Protein AF-E3M4M1-F1 (afdb_monomer_lite)

InterPro domains:
  IPR035161 Protein of unknown function DUF5332 [PF17266] (2-144)
  IPR035161 Protein of unknown function DUF5332 [PTHR38612] (1-143)

Secondary structure (DSSP, 8-state):
-HHHHHHHS-HHHHHHHHHTT--HHHHHHHSHHHHHTSHHHHHHHHHHHHHHHTPPP--SSHHHHHHHHHHHHH-GGGHHHHIIIIIGGGGTSSS-HHHHHHHHHHHHHHHHHTTGGGSTTT--SS-HHHHHHHHHHHHHHHHT-

Structure (mmCIF, N/CA/C/O backbone):
data_AF-E3M4M1-F1
#
_entry.id   AF-E3M4M1-F1
#
loop_
_atom_site.group_PDB
_atom_site.id
_atom_site.type_symbol
_atom_site.label_atom_id
_atom_site.label_alt_id
_atom_site.label_comp_id
_atom_site.label_asym_id
_atom_site.label_entity_id
_atom_site.label_seq_id
_atom_site.pdbx_PDB_ins_code
_atom_site.Cartn_x
_atom_site.Cartn_y
_atom_site.Cartn_z
_atom_site.occupancy
_atom_site.B_iso_or_equiv
_atom_site.auth_seq_id
_atom_site.auth_comp_id
_atom_site.auth_asym_id
_atom_site.auth_atom_id
_atom_site.pdbx_PDB_model_num
ATOM 1 N N . MET A 1 1 ? 16.915 4.865 3.258 1.00 82.00 1 MET A N 1
ATOM 2 C CA . MET A 1 1 ? 16.045 3.673 3.402 1.00 82.00 1 MET A CA 1
ATOM 3 C C . MET A 1 1 ? 15.428 3.253 2.070 1.00 82.00 1 MET A C 1
ATOM 5 O O . MET A 1 1 ? 15.728 2.158 1.625 1.00 82.00 1 MET A O 1
ATOM 9 N N . VAL A 1 2 ? 14.646 4.116 1.405 1.00 84.56 2 VAL A N 1
ATOM 10 C CA . VAL A 1 2 ? 13.973 3.800 0.123 1.00 84.56 2 VAL A CA 1
ATOM 11 C C . VAL A 1 2 ? 14.941 3.325 -0.966 1.00 84.56 2 VAL A C 1
ATOM 13 O O . VAL A 1 2 ? 14.707 2.274 -1.543 1.00 84.56 2 VAL A O 1
ATOM 16 N N . GLN A 1 3 ? 16.066 4.023 -1.177 1.00 86.88 3 GLN A N 1
ATOM 17 C CA . GLN A 1 3 ? 17.095 3.603 -2.142 1.00 86.88 3 GLN A CA 1
ATOM 18 C C . GLN A 1 3 ? 17.542 2.151 -1.920 1.00 86.88 3 GLN A C 1
ATOM 20 O O . GLN A 1 3 ? 17.572 1.380 -2.866 1.00 86.88 3 GLN A O 1
ATOM 25 N N . LYS A 1 4 ? 17.831 1.784 -0.663 1.00 89.75 4 LYS A N 1
ATOM 26 C CA . LYS A 1 4 ? 18.279 0.440 -0.283 1.00 89.75 4 LYS A CA 1
ATOM 27 C C . LYS A 1 4 ? 17.221 -0.610 -0.619 1.00 89.75 4 LYS A C 1
ATOM 29 O O . LYS A 1 4 ? 17.532 -1.615 -1.240 1.00 89.75 4 LYS A O 1
ATOM 34 N N . ILE A 1 5 ? 15.962 -0.336 -0.264 1.00 90.50 5 ILE A N 1
ATOM 35 C CA . ILE A 1 5 ? 14.831 -1.208 -0.605 1.00 90.50 5 ILE A CA 1
ATOM 36 C C . ILE A 1 5 ? 14.749 -1.380 -2.119 1.00 90.50 5 ILE A C 1
ATOM 38 O O . ILE A 1 5 ? 14.663 -2.510 -2.589 1.00 90.50 5 ILE A O 1
ATOM 42 N N . VAL A 1 6 ? 14.816 -0.279 -2.870 1.00 90.31 6 VAL A N 1
ATOM 43 C CA . VAL A 1 6 ? 14.733 -0.314 -4.327 1.00 90.31 6 VAL A CA 1
ATOM 44 C C . VAL A 1 6 ? 15.856 -1.150 -4.915 1.00 90.31 6 VAL A C 1
ATOM 46 O O . VAL A 1 6 ? 15.534 -1.991 -5.737 1.00 90.31 6 VAL A O 1
ATOM 49 N N . THR A 1 7 ? 17.118 -0.957 -4.514 1.00 90.44 7 THR A N 1
ATOM 50 C CA . THR A 1 7 ? 18.288 -1.599 -5.140 1.00 90.44 7 THR A CA 1
ATOM 51 C C . THR A 1 7 ? 18.556 -3.028 -4.684 1.00 90.44 7 THR A C 1
ATOM 53 O O . THR A 1 7 ? 19.122 -3.800 -5.448 1.00 90.44 7 THR A O 1
ATOM 56 N N . GLU A 1 8 ? 18.191 -3.380 -3.452 1.00 93.06 8 GLU A N 1
ATOM 57 C CA . GLU A 1 8 ? 18.545 -4.677 -2.858 1.00 93.06 8 GLU A CA 1
ATOM 58 C C . GLU A 1 8 ? 17.368 -5.657 -2.792 1.00 93.06 8 GLU A C 1
ATOM 60 O O . GLU A 1 8 ? 17.592 -6.860 -2.676 1.00 93.06 8 GLU A O 1
ATOM 65 N N . SER A 1 9 ? 16.117 -5.183 -2.866 1.00 92.62 9 SER A N 1
ATOM 66 C CA . SER A 1 9 ? 14.966 -6.092 -2.802 1.00 92.62 9 SER A CA 1
ATOM 67 C C . SER A 1 9 ? 14.750 -6.802 -4.139 1.00 92.62 9 SER A C 1
ATOM 69 O O . SER A 1 9 ? 14.721 -6.139 -5.180 1.00 92.62 9 SER A O 1
ATOM 71 N N . PRO A 1 10 ? 14.478 -8.117 -4.125 1.00 92.88 10 PRO A N 1
ATOM 72 C CA . PRO A 1 10 ? 13.904 -8.812 -5.270 1.00 92.88 10 PRO A CA 1
ATOM 73 C C . PRO A 1 10 ? 12.620 -8.127 -5.764 1.00 92.88 10 PRO A C 1
ATOM 75 O O . PRO A 1 10 ? 11.878 -7.536 -4.970 1.00 92.88 10 PRO A O 1
ATOM 78 N N . ARG A 1 11 ? 12.327 -8.226 -7.069 1.00 91.81 11 ARG A N 1
ATOM 79 C CA . ARG A 1 11 ? 11.133 -7.616 -7.691 1.00 91.81 11 ARG A CA 1
ATOM 80 C C . ARG A 1 11 ? 9.849 -7.945 -6.941 1.00 91.81 11 ARG A C 1
ATOM 82 O O . ARG A 1 11 ? 9.035 -7.066 -6.693 1.00 91.81 11 ARG A O 1
ATOM 89 N N . ASP A 1 12 ? 9.688 -9.200 -6.562 1.00 91.12 12 ASP A N 1
ATOM 90 C CA . ASP A 1 12 ? 8.493 -9.731 -5.919 1.00 91.12 12 ASP A CA 1
ATOM 91 C C . ASP A 1 12 ? 8.373 -9.328 -4.434 1.00 91.12 12 ASP A C 1
ATOM 93 O O . ASP A 1 12 ? 7.359 -9.614 -3.797 1.00 91.12 12 ASP A O 1
ATOM 97 N N . GLN A 1 13 ? 9.396 -8.680 -3.868 1.00 92.50 13 GLN A N 1
ATOM 98 C CA . GLN A 1 13 ? 9.431 -8.210 -2.478 1.00 92.50 13 GLN A CA 1
ATOM 99 C C . GLN A 1 13 ? 9.495 -6.686 -2.365 1.00 92.50 13 GLN A C 1
ATOM 101 O O . GLN A 1 13 ? 9.115 -6.136 -1.332 1.00 92.50 13 GLN A O 1
ATOM 106 N N . VAL A 1 14 ? 9.946 -5.984 -3.412 1.00 92.69 14 VAL A N 1
ATOM 107 C CA . VAL A 1 14 ? 10.192 -4.534 -3.360 1.00 92.69 14 VAL A CA 1
ATOM 108 C C . VAL A 1 14 ? 8.951 -3.750 -2.944 1.00 92.69 14 VAL A C 1
ATOM 110 O O . VAL A 1 14 ? 9.053 -2.810 -2.163 1.00 92.69 14 VAL A O 1
ATOM 113 N N . PHE A 1 15 ? 7.769 -4.153 -3.413 1.00 92.75 15 PHE A N 1
ATOM 114 C CA . PHE A 1 15 ? 6.528 -3.465 -3.080 1.00 92.75 15 PHE A CA 1
ATOM 115 C C . PHE A 1 15 ? 6.157 -3.641 -1.612 1.00 92.75 15 PHE A C 1
ATOM 117 O O . PHE A 1 15 ? 5.961 -2.641 -0.930 1.00 92.75 15 PHE A O 1
ATOM 124 N N . GLY A 1 16 ? 6.159 -4.882 -1.110 1.00 90.31 16 GLY A N 1
ATOM 125 C CA . GLY A 1 16 ? 5.952 -5.178 0.310 1.00 90.31 16 GLY A CA 1
ATOM 126 C C . GLY A 1 16 ? 6.925 -4.398 1.194 1.00 90.31 16 GLY A C 1
ATOM 127 O O . GLY A 1 16 ? 6.507 -3.654 2.075 1.00 90.31 16 GLY A O 1
ATOM 128 N N . ASN A 1 17 ? 8.218 -4.448 0.869 1.00 90.81 17 ASN A N 1
ATOM 129 C CA . ASN A 1 17 ? 9.260 -3.740 1.614 1.00 90.81 17 ASN A CA 1
ATOM 130 C C . ASN A 1 17 ? 9.080 -2.212 1.607 1.00 90.81 17 ASN A C 1
ATOM 132 O O . ASN A 1 17 ? 9.481 -1.550 2.563 1.00 90.81 17 ASN A O 1
ATOM 136 N N . LEU A 1 18 ? 8.489 -1.636 0.554 1.00 88.88 18 LEU A N 1
ATOM 137 C CA . LEU A 1 18 ? 8.155 -0.211 0.506 1.00 88.88 18 LEU A CA 1
ATOM 138 C C . LEU A 1 18 ? 6.913 0.111 1.343 1.00 88.88 18 LEU A C 1
ATOM 140 O O . LEU A 1 18 ? 6.956 1.045 2.143 1.00 88.88 18 LEU A O 1
ATOM 144 N N . VAL A 1 19 ? 5.818 -0.634 1.165 1.00 84.94 19 VAL A N 1
ATOM 145 C CA . VAL A 1 19 ? 4.518 -0.304 1.774 1.00 84.94 19 VAL A CA 1
ATOM 146 C C . VAL A 1 19 ? 4.457 -0.658 3.257 1.00 84.94 19 VAL A C 1
ATOM 148 O O . VAL A 1 19 ? 3.867 0.079 4.035 1.00 84.94 19 VAL A O 1
ATOM 151 N N . GLU A 1 20 ? 5.129 -1.722 3.694 1.00 84.31 20 GLU A N 1
ATOM 152 C CA . GLU A 1 20 ? 5.207 -2.107 5.114 1.00 84.31 20 GLU A CA 1
ATOM 153 C C . GLU A 1 20 ? 6.130 -1.183 5.922 1.00 84.31 20 GLU A C 1
ATOM 155 O O . GLU A 1 20 ? 6.084 -1.152 7.149 1.00 84.31 20 GLU A O 1
ATOM 160 N N . LYS A 1 21 ? 6.970 -0.395 5.244 1.00 78.81 21 LYS A N 1
ATOM 161 C CA . LYS A 1 21 ? 7.753 0.687 5.857 1.00 78.81 21 LYS A CA 1
ATOM 162 C C . LYS A 1 21 ? 7.099 2.055 5.682 1.00 78.81 21 LYS A C 1
ATOM 164 O O . LYS A 1 21 ? 7.674 3.060 6.100 1.00 78.81 21 LYS A O 1
ATOM 169 N N . PHE A 1 22 ? 5.933 2.103 5.044 1.00 72.06 22 PHE A N 1
ATOM 170 C CA . PHE A 1 22 ? 5.219 3.332 4.772 1.00 72.06 22 PHE A CA 1
ATOM 171 C C . PHE A 1 22 ? 4.411 3.743 5.998 1.00 72.06 22 PHE A C 1
ATOM 173 O O . PHE A 1 22 ? 3.420 3.111 6.355 1.00 72.06 22 PHE A O 1
ATOM 180 N N . ASP A 1 23 ? 4.855 4.810 6.651 1.00 67.56 23 ASP A N 1
ATOM 181 C CA . ASP A 1 23 ? 4.203 5.339 7.839 1.00 67.56 23 ASP A CA 1
ATOM 182 C C . ASP A 1 23 ? 3.242 6.468 7.445 1.00 67.56 23 ASP A C 1
ATOM 184 O O . ASP A 1 23 ? 3.641 7.615 7.214 1.00 67.56 23 ASP A O 1
ATOM 188 N N . MET A 1 24 ? 1.956 6.130 7.350 1.00 63.75 24 MET A N 1
ATOM 189 C CA . MET A 1 24 ? 0.906 7.107 7.064 1.00 63.75 24 MET A CA 1
ATOM 190 C C . MET A 1 24 ? 0.734 8.141 8.186 1.00 63.75 24 MET A C 1
ATOM 192 O O . MET A 1 24 ? 0.344 9.271 7.895 1.00 63.75 24 MET A O 1
ATOM 196 N N . VAL A 1 25 ? 1.089 7.812 9.434 1.00 64.06 25 VAL A N 1
ATOM 197 C CA . VAL A 1 25 ? 1.067 8.758 10.562 1.00 64.06 25 VAL A CA 1
ATOM 198 C C . VAL A 1 25 ? 2.141 9.827 10.363 1.00 64.06 25 VAL A C 1
ATOM 200 O O . VAL A 1 25 ? 1.880 11.017 10.537 1.00 64.06 25 VAL A O 1
ATOM 203 N N . CYS A 1 26 ? 3.330 9.436 9.903 1.00 64.88 26 CYS A N 1
ATOM 204 C CA . CYS A 1 26 ? 4.398 10.378 9.554 1.00 64.88 26 CYS A CA 1
ATOM 205 C C . CYS A 1 26 ? 3.977 11.345 8.432 1.00 64.88 26 CYS A C 1
ATOM 207 O O . CYS A 1 26 ? 4.297 12.535 8.477 1.00 64.88 26 CYS A O 1
ATOM 209 N N . ILE A 1 27 ? 3.231 10.858 7.437 1.00 65.38 27 ILE A N 1
ATOM 210 C CA . ILE A 1 27 ? 2.728 11.685 6.328 1.00 65.38 27 ILE A CA 1
ATOM 211 C C . ILE A 1 27 ? 1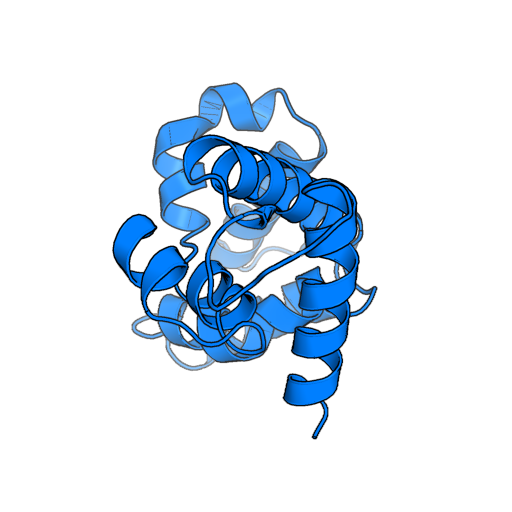.640 12.634 6.808 1.00 6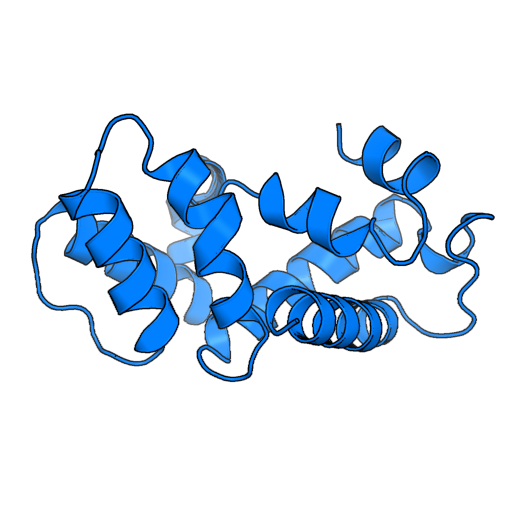5.38 27 ILE A C 1
ATOM 213 O O . ILE A 1 27 ? 1.693 13.818 6.486 1.00 65.38 27 ILE A O 1
ATOM 217 N N . ALA A 1 28 ? 0.701 12.142 7.613 1.00 64.81 28 ALA A N 1
ATOM 218 C CA . ALA A 1 28 ? -0.330 12.962 8.232 1.00 64.81 28 ALA A CA 1
ATOM 219 C C . ALA A 1 28 ? 0.271 14.111 9.056 1.00 64.81 28 ALA A C 1
ATOM 221 O O . ALA A 1 28 ? -0.145 15.260 8.913 1.00 64.81 28 ALA A O 1
ATOM 222 N N . ALA A 1 29 ? 1.301 13.819 9.855 1.00 70.31 29 ALA A N 1
ATOM 223 C CA . ALA A 1 29 ? 1.968 14.806 10.698 1.00 70.31 29 ALA A CA 1
ATOM 224 C C . ALA A 1 29 ? 2.745 15.867 9.898 1.00 70.31 29 ALA A C 1
ATOM 226 O O . ALA A 1 29 ? 2.788 17.027 10.299 1.00 70.31 29 ALA A O 1
ATOM 227 N N . LYS A 1 30 ? 3.376 15.490 8.777 1.00 72.38 30 LYS A N 1
ATOM 228 C CA . LYS A 1 30 ? 4.226 16.400 7.985 1.00 72.38 30 LYS A CA 1
ATOM 229 C C . LYS A 1 30 ? 3.499 17.134 6.865 1.00 72.38 30 LYS A C 1
ATOM 231 O O . LYS A 1 30 ? 3.974 18.181 6.442 1.00 72.38 30 LYS A O 1
ATOM 236 N N . CYS A 1 31 ? 2.400 16.580 6.367 1.00 69.69 31 CYS A N 1
ATOM 237 C CA . CYS A 1 31 ? 1.696 17.073 5.184 1.00 69.69 31 CYS A CA 1
ATOM 238 C C . CYS A 1 31 ? 0.232 17.420 5.480 1.00 69.69 31 CYS A C 1
ATOM 240 O O . CYS A 1 31 ? -0.596 17.373 4.575 1.00 69.69 31 CYS A O 1
ATOM 242 N N . GLY A 1 32 ? -0.125 17.710 6.737 1.00 73.38 32 GLY A N 1
ATOM 243 C CA . GLY A 1 32 ? -1.521 17.894 7.153 1.00 73.38 32 GLY A CA 1
ATOM 244 C C . GLY A 1 32 ? -2.285 18.941 6.330 1.00 73.38 32 GLY A C 1
ATOM 245 O O . GLY A 1 32 ? -3.410 18.681 5.902 1.00 73.38 32 GLY A O 1
ATOM 246 N N . ASN A 1 33 ? -1.654 20.082 6.030 1.00 78.50 33 ASN A N 1
ATOM 247 C CA . ASN A 1 33 ? -2.268 21.172 5.261 1.00 78.50 33 ASN A CA 1
ATOM 248 C C . ASN A 1 33 ? -2.466 20.817 3.782 1.00 78.50 33 ASN A C 1
ATOM 250 O O . ASN A 1 33 ? -3.484 21.152 3.186 1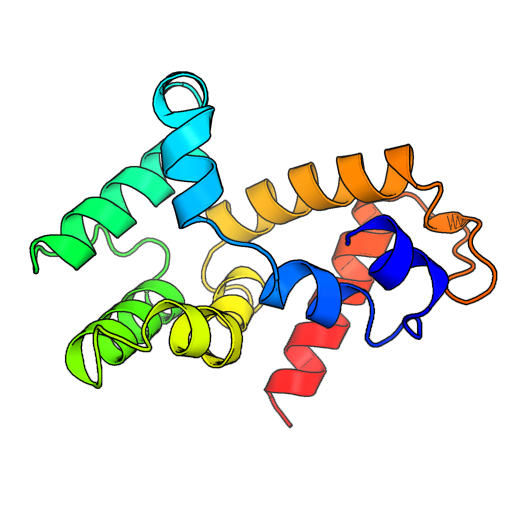.00 78.50 33 ASN A O 1
ATOM 254 N N . GLU A 1 34 ? -1.506 20.136 3.167 1.00 79.00 34 GLU A N 1
ATOM 255 C CA . GLU A 1 34 ? -1.603 19.680 1.780 1.00 79.00 34 GLU A CA 1
ATOM 256 C C . GLU A 1 34 ? -2.588 18.513 1.655 1.00 79.00 34 GLU A C 1
ATOM 258 O O . GLU A 1 34 ? -3.305 18.370 0.663 1.00 79.00 34 GLU A O 1
ATOM 263 N N . CYS A 1 35 ? -2.634 17.669 2.682 1.00 75.69 35 CYS A N 1
ATOM 264 C CA . CYS A 1 35 ? -3.482 16.495 2.746 1.00 75.69 35 CYS A CA 1
ATOM 265 C C . CYS A 1 35 ? -4.958 16.881 2.911 1.00 75.69 35 CYS A C 1
ATOM 267 O O . CYS A 1 35 ? -5.802 16.285 2.242 1.00 75.69 35 CYS A O 1
ATOM 269 N N . SER A 1 36 ? -5.276 17.928 3.682 1.00 80.19 36 SER A N 1
ATOM 270 C CA . SER A 1 36 ? -6.650 18.444 3.806 1.00 80.19 36 SER A CA 1
ATOM 271 C C . SER A 1 36 ? -7.224 18.971 2.482 1.00 80.19 36 SER A C 1
ATOM 273 O O . SER A 1 36 ? -8.430 18.902 2.259 1.00 80.19 36 SER A O 1
ATOM 275 N N . GLN A 1 37 ? -6.373 19.415 1.551 1.00 84.88 37 GLN A N 1
ATOM 276 C CA . GLN A 1 37 ? -6.793 19.872 0.219 1.00 84.88 37 GLN A CA 1
ATOM 277 C C . GLN A 1 37 ? -7.038 18.721 -0.774 1.00 84.88 37 GLN A C 1
ATOM 279 O O . GLN A 1 37 ? -7.647 18.916 -1.829 1.00 84.88 37 GLN A O 1
ATOM 284 N N . CYS A 1 38 ? -6.576 17.506 -0.470 1.00 82.81 38 CYS A N 1
ATOM 285 C CA . CYS A 1 38 ? -6.749 16.329 -1.315 1.00 82.81 38 CYS A CA 1
ATOM 286 C C . CYS A 1 38 ? -7.833 15.419 -0.732 1.00 82.81 38 CYS A C 1
ATOM 288 O O . CYS A 1 38 ? -7.607 14.794 0.297 1.00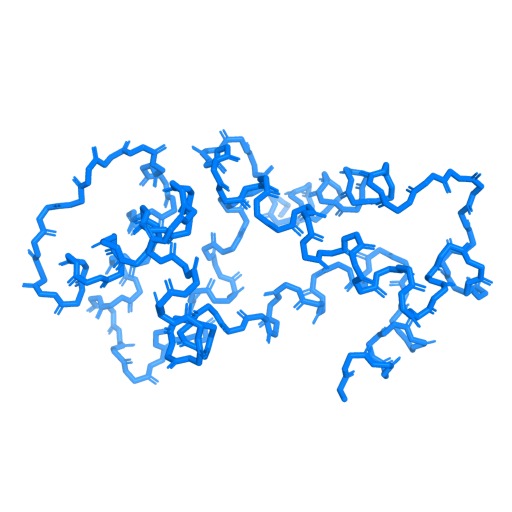 82.81 38 CYS A O 1
ATOM 290 N N . LYS A 1 39 ? -8.970 15.251 -1.423 1.00 83.12 39 LYS A N 1
ATOM 291 C CA . LYS A 1 39 ? -10.125 14.468 -0.925 1.00 83.12 39 LYS A CA 1
ATOM 292 C C . LYS A 1 39 ? -9.754 13.095 -0.351 1.00 83.12 39 LYS A C 1
ATOM 294 O O . LYS A 1 39 ? -10.212 12.737 0.723 1.00 83.12 39 LYS A O 1
ATOM 299 N N . HIS A 1 40 ? -8.904 12.337 -1.042 1.00 79.50 40 HIS A N 1
ATOM 300 C CA . HIS A 1 40 ? -8.502 11.006 -0.579 1.00 79.50 40 HIS A CA 1
ATOM 301 C C . HIS A 1 40 ? -7.592 11.054 0.655 1.00 79.50 40 HIS A C 1
ATOM 303 O O . HIS A 1 40 ? -7.605 10.135 1.467 1.00 79.50 40 HIS A O 1
ATOM 309 N N . CYS A 1 41 ? -6.765 12.094 0.770 1.00 77.00 41 CYS A N 1
ATOM 310 C CA . CYS A 1 41 ? -5.812 12.231 1.864 1.00 77.00 41 CYS A CA 1
ATOM 311 C C . CYS A 1 41 ? -6.528 12.777 3.102 1.00 77.00 41 CYS A C 1
ATOM 313 O O . CYS A 1 41 ? -6.390 12.224 4.187 1.00 77.00 41 CYS A O 1
ATOM 315 N N . HIS A 1 42 ? -7.388 13.777 2.907 1.00 83.50 42 HIS A N 1
ATOM 316 C CA . HIS A 1 42 ? -8.297 14.292 3.919 1.00 83.50 42 HIS A CA 1
ATOM 317 C C . HIS A 1 42 ? -9.167 13.182 4.511 1.00 83.50 42 HIS A C 1
ATOM 319 O O . HIS A 1 42 ? -9.183 13.020 5.724 1.00 83.50 42 HIS A O 1
ATOM 325 N N . TYR A 1 43 ? -9.765 12.342 3.661 1.00 83.56 43 TYR A N 1
ATOM 326 C CA . TYR A 1 43 ? -10.481 11.147 4.101 1.00 83.56 43 TYR A CA 1
ATOM 327 C C . TYR A 1 43 ? -9.642 10.278 5.045 1.00 83.56 43 TYR A C 1
ATOM 329 O O . TYR A 1 43 ? -10.100 9.905 6.122 1.00 83.56 43 TYR A O 1
ATOM 337 N N . ALA A 1 44 ? -8.405 9.957 4.648 1.00 78.06 44 ALA A N 1
ATOM 338 C CA . ALA A 1 44 ? -7.520 9.116 5.444 1.00 78.06 44 ALA A CA 1
ATOM 339 C C . ALA A 1 44 ? -7.186 9.758 6.803 1.00 78.06 44 ALA A C 1
ATOM 341 O O . ALA A 1 44 ? -7.161 9.051 7.808 1.00 78.06 44 ALA A O 1
ATOM 342 N N . LEU A 1 45 ? -6.990 11.081 6.847 1.00 78.19 45 LEU A N 1
ATOM 343 C CA . LEU A 1 45 ? -6.797 11.827 8.095 1.00 78.19 45 LEU A CA 1
ATOM 344 C C . LEU A 1 45 ? -8.018 11.746 9.009 1.00 78.19 45 LEU A C 1
ATOM 346 O O . LEU A 1 45 ? -7.867 11.478 10.200 1.00 78.19 45 LEU A O 1
ATOM 350 N N . GLU A 1 46 ? -9.214 11.954 8.461 1.00 84.81 46 GLU A N 1
ATOM 351 C CA . GLU A 1 46 ? -10.461 11.857 9.220 1.00 84.81 46 GLU A CA 1
ATOM 352 C C . GLU A 1 46 ? -10.645 10.452 9.795 1.00 84.81 46 GLU A C 1
ATOM 354 O O . GLU A 1 46 ? -10.961 10.318 10.974 1.00 84.81 46 GLU A O 1
ATOM 359 N N . GLN A 1 47 ? -10.365 9.401 9.014 1.00 84.62 47 GLN A N 1
ATOM 360 C CA . GLN A 1 47 ? -10.501 8.027 9.507 1.00 84.62 47 GLN A CA 1
ATOM 361 C C . GLN A 1 47 ? -9.487 7.720 10.613 1.00 84.62 47 GLN A C 1
ATOM 363 O O . GLN A 1 47 ? -9.852 7.108 11.612 1.00 84.62 47 GLN A O 1
ATOM 368 N N . MET A 1 48 ? -8.231 8.161 10.479 1.00 78.12 48 MET A N 1
ATOM 369 C CA . MET A 1 48 ? -7.228 8.001 11.543 1.00 78.12 48 MET A CA 1
ATOM 370 C C . MET A 1 48 ? -7.643 8.724 12.825 1.00 78.12 48 MET A C 1
ATOM 372 O O . MET A 1 48 ? -7.471 8.181 13.914 1.00 78.12 48 MET A O 1
ATOM 376 N N . SER A 1 49 ? -8.200 9.930 12.694 1.00 80.69 49 SER A N 1
ATOM 377 C CA . SER A 1 49 ? -8.682 10.716 13.827 1.00 80.69 49 SER A CA 1
ATOM 378 C C . SER A 1 49 ? -9.872 10.047 14.518 1.00 80.69 49 SER A C 1
ATOM 380 O O . SER A 1 49 ? -9.837 9.872 15.734 1.00 80.69 49 SER A O 1
ATOM 382 N N . ALA A 1 50 ? -10.869 9.597 13.749 1.00 84.19 50 ALA A N 1
ATOM 383 C CA . ALA A 1 50 ? -12.029 8.879 14.271 1.00 84.19 50 ALA A CA 1
ATOM 384 C C . ALA A 1 50 ? -11.604 7.597 15.004 1.00 84.19 50 ALA A C 1
ATOM 386 O O . ALA A 1 50 ? -11.997 7.371 16.145 1.00 84.19 50 ALA A O 1
ATOM 387 N N . LEU A 1 51 ? -10.712 6.803 14.402 1.00 81.81 51 LEU A N 1
ATOM 388 C CA . LEU A 1 51 ? -10.182 5.580 15.010 1.00 81.81 51 LEU A CA 1
ATOM 389 C C . LEU A 1 51 ? -9.434 5.852 16.323 1.00 81.81 51 LEU A C 1
ATOM 391 O O . LEU A 1 51 ? -9.615 5.113 17.288 1.00 81.81 51 LEU A O 1
ATOM 395 N N . ALA A 1 52 ? -8.629 6.917 16.390 1.00 78.06 52 ALA A N 1
ATOM 396 C CA . ALA A 1 52 ? -7.916 7.298 17.610 1.00 78.06 52 ALA A CA 1
ATOM 397 C C . ALA A 1 52 ? -8.857 7.764 18.736 1.00 78.06 52 ALA A C 1
ATOM 399 O O . ALA A 1 52 ? -8.540 7.595 19.911 1.00 78.06 52 ALA A O 1
ATOM 400 N N . GLN A 1 53 ? -10.008 8.336 18.378 1.00 83.38 53 GLN A N 1
ATOM 401 C CA . GLN A 1 53 ? -11.033 8.802 19.315 1.00 83.38 53 GLN A CA 1
ATOM 402 C C . GLN A 1 53 ? -12.061 7.712 19.670 1.00 83.38 53 GLN A C 1
ATOM 404 O O . GLN A 1 53 ? -12.922 7.935 20.518 1.00 83.38 53 GLN A O 1
ATOM 409 N N . GLY A 1 54 ? -11.979 6.531 19.045 1.00 79.69 54 GLY A N 1
ATOM 410 C CA . GLY A 1 54 ? -12.989 5.477 19.185 1.00 79.69 54 GLY A CA 1
ATOM 411 C C . GLY A 1 54 ? -14.330 5.831 18.532 1.00 79.69 54 GLY A C 1
ATOM 412 O O . GLY A 1 54 ? -15.356 5.234 18.859 1.00 79.69 54 GLY A O 1
ATOM 413 N N . GLU A 1 55 ? -14.337 6.806 17.625 1.00 85.94 55 GLU A N 1
ATOM 414 C CA . GLU A 1 55 ? -15.510 7.220 16.868 1.00 85.94 55 GLU A CA 1
ATOM 415 C C . GLU A 1 55 ? -15.749 6.309 15.662 1.00 85.94 55 GLU A C 1
ATOM 417 O O . GLU A 1 55 ? -14.879 5.572 15.189 1.00 85.94 55 GLU A O 1
ATOM 422 N N . LYS A 1 56 ? -16.971 6.373 15.134 1.00 82.75 56 LYS A N 1
ATOM 423 C CA . LYS A 1 56 ? -17.358 5.595 13.964 1.00 82.75 56 LYS A CA 1
ATOM 424 C C . LYS A 1 56 ? -16.679 6.155 12.712 1.00 82.75 56 LYS A C 1
ATOM 426 O O . LYS A 1 56 ? -16.817 7.337 12.404 1.00 82.75 56 LYS A O 1
ATOM 431 N N . THR A 1 57 ? -16.014 5.288 11.955 1.00 85.81 57 THR A N 1
ATOM 432 C CA . THR A 1 57 ? -15.492 5.625 10.629 1.00 85.81 57 THR A CA 1
ATOM 433 C C . THR A 1 57 ? -16.625 5.780 9.613 1.00 85.81 57 THR A C 1
ATOM 435 O O . THR A 1 57 ? -17.752 5.310 9.793 1.00 85.81 57 THR A O 1
ATOM 438 N N . SER A 1 58 ? -16.332 6.460 8.513 1.00 81.62 58 SER A N 1
ATOM 439 C CA . SER A 1 58 ? -17.279 6.695 7.418 1.00 81.62 58 SER A CA 1
ATOM 440 C C . SER A 1 58 ? -17.624 5.432 6.614 1.00 81.62 58 SER A C 1
ATOM 442 O O . SER A 1 58 ? -18.671 5.400 5.966 1.00 81.62 58 SER A O 1
ATOM 444 N N . GLY A 1 59 ? -16.782 4.391 6.667 1.00 84.12 59 GLY A N 1
ATOM 445 C CA . GLY A 1 59 ? -17.062 3.081 6.084 1.00 84.12 59 GLY A CA 1
ATOM 446 C C . GLY A 1 59 ? -16.729 2.926 4.600 1.00 84.12 59 GLY A C 1
ATOM 447 O O . GLY A 1 59 ? -17.195 1.959 3.999 1.00 84.12 59 GLY A O 1
ATOM 448 N N . LEU A 1 60 ? -15.951 3.828 3.976 1.00 85.31 60 LEU A N 1
ATOM 449 C CA . LEU A 1 60 ? -15.564 3.649 2.562 1.00 85.31 60 LEU A CA 1
ATOM 450 C C . LEU A 1 60 ? -14.482 2.579 2.370 1.00 85.31 60 LEU A C 1
ATOM 452 O O . LEU A 1 60 ? -14.282 2.136 1.241 1.00 85.31 60 LEU A O 1
ATOM 456 N N . CYS A 1 61 ? -13.782 2.188 3.438 1.00 89.06 61 CYS A N 1
ATOM 457 C CA . CYS A 1 61 ? -12.729 1.174 3.412 1.00 89.06 61 CYS A CA 1
ATOM 458 C C . CYS A 1 61 ? -12.921 0.170 4.564 1.00 89.06 61 CYS A C 1
ATOM 460 O O . CYS A 1 61 ? -12.129 0.156 5.509 1.00 89.06 61 CYS A O 1
ATOM 462 N N . PRO A 1 62 ? -14.005 -0.626 4.551 1.00 90.56 62 PRO A N 1
ATOM 463 C CA . PRO A 1 62 ? -14.478 -1.340 5.732 1.00 90.56 62 PRO A CA 1
ATOM 464 C C . PRO A 1 62 ? -13.501 -2.402 6.247 1.00 90.56 62 PRO A C 1
ATOM 466 O O . PRO A 1 62 ? -13.347 -2.523 7.466 1.00 90.56 62 PRO A O 1
ATOM 469 N N . LYS A 1 63 ? -12.810 -3.160 5.381 1.00 93.19 63 LYS A N 1
ATOM 470 C CA . LYS A 1 63 ? -11.815 -4.144 5.854 1.00 93.19 63 LYS A CA 1
ATOM 471 C C . LYS A 1 63 ? -10.583 -3.451 6.411 1.00 93.19 63 LYS A C 1
ATOM 473 O O . LYS A 1 63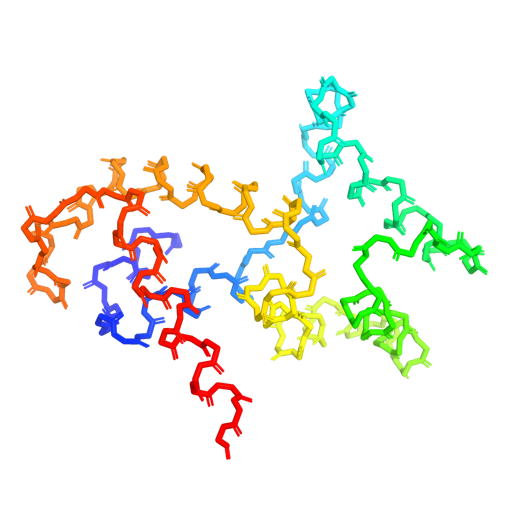 ? -10.082 -3.862 7.458 1.00 93.19 63 LYS A O 1
ATOM 478 N N . LEU A 1 64 ? -10.107 -2.400 5.743 1.00 89.75 64 LEU A N 1
ATOM 479 C CA . LEU A 1 64 ? -8.962 -1.625 6.217 1.00 89.75 64 LEU A CA 1
ATOM 480 C C . LEU A 1 64 ? -9.254 -0.984 7.581 1.00 89.75 64 LEU A C 1
ATOM 482 O O . LEU A 1 64 ? -8.474 -1.155 8.514 1.00 89.75 64 LEU A O 1
ATOM 486 N N . GLU A 1 65 ? -10.388 -0.301 7.710 1.00 89.62 65 GLU A N 1
ATOM 487 C CA . GLU A 1 65 ? -10.816 0.378 8.938 1.00 89.62 65 GLU A CA 1
ATOM 488 C C . GLU A 1 65 ? -11.002 -0.608 10.088 1.00 89.62 65 GLU A C 1
ATOM 490 O O . GLU A 1 65 ? -10.463 -0.394 11.172 1.00 89.62 65 GLU A O 1
ATOM 495 N N . THR A 1 66 ? -11.680 -1.731 9.834 1.00 91.50 66 THR A N 1
ATOM 496 C CA . THR A 1 66 ? -11.871 -2.786 10.839 1.00 91.50 66 THR A CA 1
ATOM 497 C C . THR A 1 66 ? -10.534 -3.384 11.271 1.00 91.50 66 THR A C 1
ATOM 499 O O . THR A 1 66 ? -10.308 -3.601 12.459 1.00 91.50 66 THR A O 1
ATOM 502 N N . CYS A 1 67 ? -9.613 -3.627 10.335 1.00 91.69 67 CYS A N 1
ATOM 503 C CA . CYS A 1 67 ? -8.291 -4.152 10.669 1.00 91.69 67 CYS A CA 1
ATOM 504 C C . CYS A 1 67 ? -7.501 -3.183 11.559 1.00 91.69 67 CYS A C 1
ATOM 506 O O . CYS A 1 67 ? -6.929 -3.603 12.566 1.00 91.69 67 CYS A O 1
ATOM 508 N N . VAL A 1 68 ? -7.496 -1.889 11.225 1.00 89.00 68 VAL A N 1
ATOM 509 C CA . VAL A 1 68 ? -6.799 -0.868 12.023 1.00 89.00 68 VAL A CA 1
ATOM 510 C C . VAL A 1 68 ? -7.442 -0.728 13.403 1.00 89.00 68 VAL A C 1
ATOM 512 O O . VAL A 1 68 ? -6.719 -0.668 14.396 1.00 89.00 68 VAL A O 1
ATOM 515 N N . PHE A 1 69 ? -8.776 -0.740 13.485 1.00 89.19 69 PHE A N 1
ATOM 516 C CA . PHE A 1 69 ? -9.496 -0.746 14.759 1.00 89.19 69 PHE A CA 1
ATOM 517 C C . PHE A 1 69 ? -9.084 -1.942 15.627 1.00 89.19 69 PHE A C 1
ATOM 519 O O . PHE A 1 69 ? -8.703 -1.762 16.781 1.00 89.19 69 PHE A O 1
ATOM 526 N N . ASN A 1 70 ? -9.047 -3.147 15.054 1.00 91.44 70 ASN A N 1
ATOM 527 C CA . ASN A 1 70 ? -8.611 -4.343 15.773 1.00 91.44 70 ASN A CA 1
ATOM 528 C C . ASN A 1 70 ? -7.166 -4.200 16.280 1.00 91.44 70 ASN A C 1
ATOM 530 O O . ASN A 1 70 ? -6.899 -4.476 17.447 1.00 91.44 70 ASN A O 1
ATOM 534 N N . CYS A 1 71 ? -6.250 -3.679 15.455 1.00 90.62 71 CYS A N 1
ATOM 535 C CA . CYS A 1 71 ? -4.876 -3.390 15.876 1.00 90.62 71 CYS A CA 1
ATOM 536 C C . CYS A 1 71 ? -4.798 -2.399 17.051 1.00 90.62 71 CYS A C 1
ATOM 538 O O . CYS A 1 71 ? -3.963 -2.577 17.937 1.00 90.62 71 CYS A O 1
ATOM 540 N N . LEU A 1 72 ? -5.650 -1.367 17.069 1.00 86.94 72 LEU A N 1
ATOM 541 C CA . LEU A 1 72 ? -5.733 -0.406 18.175 1.00 86.94 72 LEU A CA 1
ATOM 542 C C . LEU A 1 72 ? -6.247 -1.062 19.460 1.00 86.94 72 LEU A C 1
ATOM 544 O O . LEU A 1 72 ? -5.730 -0.772 20.536 1.00 86.94 72 LEU A O 1
ATOM 548 N N . THR A 1 73 ? -7.234 -1.955 19.353 1.00 87.88 73 THR A N 1
ATOM 549 C CA . THR A 1 73 ? -7.811 -2.651 20.515 1.00 87.88 73 THR A CA 1
ATOM 550 C C . THR A 1 73 ? -6.921 -3.757 21.081 1.00 87.88 73 THR A C 1
ATOM 552 O O . THR A 1 73 ? -7.007 -4.043 22.271 1.00 87.88 73 THR A O 1
ATOM 555 N N . GLU A 1 74 ? -6.076 -4.382 20.255 1.00 90.62 74 GLU A N 1
ATOM 556 C CA . GLU A 1 74 ? -5.172 -5.452 20.688 1.00 90.62 74 GLU A CA 1
ATOM 557 C C . GLU A 1 74 ? -4.002 -4.906 21.525 1.00 90.62 74 GLU A C 1
ATOM 559 O O . GLU A 1 74 ? -3.799 -5.336 22.660 1.00 90.62 74 GLU A O 1
ATOM 564 N N . ASP A 1 75 ? -3.212 -3.979 20.970 1.00 85.75 75 ASP A N 1
ATOM 565 C CA . ASP A 1 75 ? -2.046 -3.389 21.641 1.00 85.75 75 ASP A CA 1
ATOM 566 C C . ASP A 1 75 ? -1.653 -2.064 20.966 1.00 85.75 75 ASP A C 1
ATOM 568 O O . ASP A 1 75 ? -0.954 -2.040 19.945 1.00 85.75 75 ASP A O 1
ATOM 572 N N . VAL A 1 76 ? -2.058 -0.943 21.570 1.00 82.06 76 VAL A N 1
ATOM 573 C CA . VAL A 1 76 ? -1.763 0.412 21.070 1.00 82.06 76 VAL A CA 1
ATOM 574 C C . VAL A 1 76 ? -0.258 0.634 20.875 1.00 82.06 76 VAL A C 1
ATOM 576 O O . VAL A 1 76 ? 0.143 1.300 19.920 1.00 82.06 76 VAL A O 1
ATOM 579 N N . SER A 1 77 ? 0.600 0.035 21.711 1.00 84.75 77 SER A N 1
ATOM 580 C CA . SER A 1 77 ? 2.058 0.201 21.601 1.00 84.75 77 SER A CA 1
ATOM 581 C C . SER A 1 77 ? 2.642 -0.444 20.339 1.00 84.75 77 SER A C 1
ATOM 583 O O . SER A 1 77 ? 3.707 -0.041 19.864 1.00 84.75 77 SER A O 1
ATOM 585 N N . LYS A 1 78 ? 1.928 -1.413 19.755 1.00 86.81 78 LYS A N 1
ATOM 586 C CA . LYS A 1 78 ? 2.320 -2.141 18.541 1.00 86.81 78 LYS A CA 1
ATOM 587 C C . LYS A 1 78 ? 1.455 -1.806 17.335 1.00 86.81 78 LYS A C 1
ATOM 589 O O . LYS A 1 78 ? 1.642 -2.429 16.287 1.00 86.81 78 LYS A O 1
ATOM 594 N N . VAL A 1 79 ? 0.565 -0.815 17.436 1.00 85.69 79 VAL A N 1
ATOM 595 C CA . VAL A 1 79 ? -0.397 -0.487 16.373 1.00 85.69 79 VAL A CA 1
ATOM 596 C C . VAL A 1 79 ? 0.284 -0.287 15.018 1.00 85.69 79 VAL A C 1
ATOM 598 O O . VAL A 1 79 ? -0.151 -0.867 14.030 1.00 85.69 79 VAL A O 1
ATOM 601 N N . LEU A 1 80 ? 1.410 0.435 14.968 1.00 81.81 80 LEU A N 1
ATOM 602 C CA . LEU A 1 80 ? 2.130 0.700 13.717 1.00 81.81 80 LEU A CA 1
ATOM 603 C C . LEU A 1 80 ? 2.637 -0.590 13.060 1.00 81.81 80 LEU A C 1
ATOM 605 O O . LEU A 1 80 ? 2.480 -0.780 11.857 1.00 81.81 80 LEU A O 1
ATOM 609 N N . SER A 1 81 ? 3.199 -1.501 13.858 1.00 86.62 81 SER A N 1
ATOM 610 C CA . SER A 1 81 ? 3.668 -2.806 13.378 1.00 86.62 81 SER A CA 1
ATOM 611 C C . SER A 1 81 ? 2.501 -3.690 12.926 1.00 86.62 81 SER A C 1
ATOM 613 O O . SER A 1 81 ? 2.565 -4.325 11.870 1.00 86.62 81 SER A O 1
ATOM 615 N N . CYS A 1 82 ? 1.406 -3.688 13.689 1.00 89.62 82 CYS A N 1
ATOM 616 C CA . CYS A 1 82 ? 0.193 -4.435 13.374 1.00 89.62 82 CYS A CA 1
ATOM 617 C C . CYS A 1 82 ? -0.417 -3.975 12.042 1.00 89.62 82 CYS A C 1
ATOM 619 O O . CYS A 1 82 ? -0.620 -4.795 11.144 1.00 89.62 82 CYS A O 1
ATOM 621 N N . VAL A 1 83 ? -0.613 -2.664 11.869 1.00 87.12 83 VAL A N 1
ATOM 622 C CA . VAL A 1 83 ? -1.166 -2.068 10.644 1.00 87.12 83 VAL A CA 1
ATOM 623 C C . VAL A 1 83 ? -0.274 -2.357 9.442 1.00 87.12 83 VAL A C 1
ATOM 625 O O . VAL A 1 83 ? -0.772 -2.835 8.419 1.00 87.12 83 VAL A O 1
ATOM 628 N N . ALA A 1 84 ? 1.038 -2.147 9.582 1.00 84.62 84 ALA A N 1
ATOM 629 C CA . ALA A 1 84 ? 1.999 -2.405 8.516 1.00 84.62 84 ALA A CA 1
ATOM 630 C C . ALA A 1 84 ? 1.965 -3.864 8.040 1.00 84.62 84 ALA A C 1
ATOM 632 O O . ALA A 1 84 ? 1.997 -4.126 6.839 1.00 84.62 84 ALA A O 1
ATOM 633 N N . THR A 1 85 ? 1.862 -4.810 8.974 1.00 86.81 85 THR A N 1
ATOM 634 C CA . THR A 1 85 ? 1.973 -6.244 8.673 1.00 86.81 85 THR A CA 1
ATOM 635 C C . THR A 1 85 ? 0.656 -6.849 8.180 1.00 86.81 85 THR A C 1
ATOM 637 O O . THR A 1 85 ? 0.676 -7.715 7.297 1.00 86.81 85 THR A O 1
ATOM 640 N N . ARG A 1 86 ? -0.477 -6.411 8.753 1.00 89.75 86 ARG A N 1
ATOM 641 C CA . ARG A 1 86 ? -1.800 -7.044 8.592 1.00 89.75 86 ARG A CA 1
ATOM 642 C C . ARG A 1 86 ? -2.766 -6.235 7.734 1.00 89.75 86 ARG A C 1
ATOM 644 O O . ARG A 1 86 ? -3.505 -6.825 6.958 1.00 89.75 86 ARG A O 1
ATOM 651 N N . CYS A 1 87 ? -2.775 -4.910 7.860 1.00 89.94 87 CYS A N 1
ATOM 652 C CA . CYS A 1 87 ? -3.869 -4.092 7.330 1.00 89.94 87 CYS A CA 1
ATOM 653 C C . CYS A 1 87 ? -3.571 -3.480 5.963 1.00 89.94 87 CYS A C 1
ATOM 655 O O . CYS A 1 87 ? -4.489 -3.316 5.161 1.00 89.94 87 CYS A O 1
ATOM 657 N N . ASN A 1 88 ? -2.300 -3.201 5.652 1.00 88.31 88 ASN A N 1
ATOM 658 C CA . ASN A 1 88 ? -1.907 -2.580 4.382 1.00 88.31 88 ASN A CA 1
ATOM 659 C C . ASN A 1 88 ? -2.404 -3.339 3.141 1.00 88.31 88 ASN A C 1
ATOM 661 O O . ASN A 1 88 ? -2.674 -2.716 2.118 1.00 88.31 88 ASN A O 1
ATOM 665 N N . VAL A 1 89 ? -2.594 -4.661 3.222 1.00 92.12 89 VAL A N 1
ATOM 666 C CA . VAL A 1 89 ? -3.160 -5.465 2.124 1.00 92.12 89 VAL A CA 1
ATOM 667 C C . VAL A 1 89 ? -4.543 -4.974 1.676 1.00 92.12 89 VAL A C 1
ATOM 669 O O . VAL A 1 89 ? -4.819 -4.962 0.476 1.00 92.12 89 VAL A O 1
ATOM 672 N N . HIS A 1 90 ? -5.370 -4.469 2.595 1.00 92.75 90 HIS A N 1
ATOM 673 C CA . HIS A 1 90 ? -6.713 -3.960 2.290 1.00 92.75 90 HIS A CA 1
ATOM 674 C C . HIS A 1 90 ? -6.695 -2.625 1.530 1.00 92.75 90 HIS A C 1
ATOM 676 O O . HIS A 1 90 ? -7.669 -2.227 0.897 1.00 92.75 90 HIS A O 1
ATOM 682 N N . CYS A 1 91 ? -5.550 -1.940 1.490 1.00 89.88 91 CYS A N 1
ATOM 683 C CA . CYS A 1 91 ? -5.364 -0.817 0.575 1.00 89.88 91 CYS A CA 1
ATOM 684 C C . CYS A 1 91 ? -5.360 -1.269 -0.898 1.00 89.88 91 CYS A C 1
ATOM 686 O O . CYS A 1 91 ? -5.675 -0.481 -1.789 1.00 89.88 91 CYS A O 1
ATOM 688 N N . TYR A 1 92 ? -4.987 -2.524 -1.170 1.00 92.38 92 TYR A N 1
ATOM 689 C CA . TYR A 1 92 ? -4.660 -3.008 -2.514 1.00 92.38 92 TYR A CA 1
ATOM 690 C C . TYR A 1 92 ? -5.605 -4.100 -3.026 1.00 92.38 92 TYR A C 1
ATOM 692 O O . TYR A 1 92 ? -5.739 -4.243 -4.244 1.00 92.38 92 TYR A O 1
ATOM 700 N N . ASP A 1 93 ? -6.284 -4.820 -2.126 1.00 93.12 93 ASP A N 1
ATOM 701 C CA . ASP A 1 93 ? -7.152 -5.973 -2.420 1.00 93.12 93 ASP A CA 1
ATOM 702 C C . ASP A 1 93 ? -8.535 -5.623 -3.004 1.00 93.12 93 ASP A C 1
ATOM 704 O O . ASP A 1 93 ? -9.349 -6.520 -3.235 1.00 93.12 93 ASP A O 1
ATOM 708 N N . GLY A 1 94 ? -8.780 -4.334 -3.251 1.00 89.12 94 GLY A N 1
ATOM 709 C CA . GLY A 1 94 ? -10.034 -3.800 -3.778 1.00 89.12 94 GLY A CA 1
ATOM 710 C C . GLY A 1 94 ? -10.957 -3.188 -2.724 1.00 89.12 94 GLY A C 1
ATOM 711 O O . GLY A 1 94 ? -11.924 -2.542 -3.114 1.00 89.12 94 GLY A O 1
ATOM 712 N N . ASP A 1 95 ? -10.657 -3.328 -1.428 1.00 90.56 95 ASP A N 1
ATOM 713 C CA . ASP A 1 95 ? -11.474 -2.756 -0.347 1.00 90.56 95 ASP A CA 1
ATOM 714 C C . ASP A 1 95 ? -11.461 -1.223 -0.336 1.00 90.56 95 ASP A C 1
ATOM 716 O O . ASP A 1 95 ? -12.501 -0.601 -0.147 1.00 90.56 95 ASP A O 1
ATOM 720 N N . CYS A 1 96 ? -10.301 -0.606 -0.587 1.00 89.00 96 CYS A N 1
ATOM 721 C CA . CYS A 1 96 ? -10.129 0.838 -0.422 1.00 89.00 96 CYS A CA 1
ATOM 722 C C . CYS A 1 96 ? -9.572 1.539 -1.680 1.00 89.00 96 CYS A C 1
ATOM 724 O O . CYS A 1 96 ? -8.364 1.799 -1.772 1.00 89.00 96 CYS A O 1
ATOM 726 N N . PRO A 1 97 ? -10.425 1.930 -2.652 1.00 87.19 97 PRO A N 1
ATOM 727 C CA . PRO A 1 97 ? -9.989 2.601 -3.884 1.00 87.19 97 PRO A CA 1
ATOM 728 C C . PRO A 1 97 ? -9.229 3.913 -3.641 1.00 87.19 97 PRO A C 1
ATOM 730 O O . PRO A 1 97 ? -8.245 4.202 -4.328 1.00 87.19 97 PRO A O 1
ATOM 733 N N . SER A 1 98 ? -9.651 4.689 -2.636 1.00 82.62 98 SER A N 1
ATOM 734 C CA . SER A 1 98 ? -8.984 5.930 -2.221 1.00 82.62 98 SER A CA 1
ATOM 735 C C . SER A 1 98 ? -7.536 5.680 -1.795 1.00 82.62 98 SER A C 1
ATOM 737 O O . SER A 1 98 ? -6.628 6.386 -2.243 1.00 82.62 98 SER A O 1
ATOM 739 N N . CYS A 1 99 ? -7.305 4.642 -0.985 1.00 85.56 99 CYS A N 1
ATOM 740 C CA . CYS A 1 99 ? -5.965 4.271 -0.543 1.00 85.56 99 CYS A CA 1
ATOM 741 C C . CYS A 1 99 ? -5.111 3.786 -1.722 1.00 85.56 99 CYS A C 1
ATOM 743 O O . CYS A 1 99 ? -4.011 4.310 -1.928 1.00 85.56 99 CYS A O 1
ATOM 745 N N . LYS A 1 100 ? -5.644 2.887 -2.570 1.00 88.62 100 LYS A N 1
ATOM 746 C CA . LYS A 1 100 ? -4.935 2.396 -3.768 1.00 88.62 100 LYS A CA 1
ATOM 747 C C . LYS A 1 100 ? -4.491 3.550 -4.667 1.00 88.62 100 LYS A C 1
ATOM 749 O O . LYS A 1 100 ? -3.357 3.551 -5.148 1.00 88.62 100 LYS A O 1
ATOM 754 N N . MET A 1 101 ? -5.343 4.560 -4.867 1.00 86.00 101 MET A N 1
ATOM 755 C CA . MET A 1 101 ? -5.018 5.726 -5.694 1.00 86.00 101 MET A CA 1
ATOM 756 C C . MET A 1 101 ? -3.870 6.560 -5.108 1.00 86.00 101 MET A C 1
ATOM 758 O O . MET A 1 101 ? -2.933 6.906 -5.836 1.00 86.00 101 MET A O 1
ATOM 762 N N . ILE A 1 102 ? -3.916 6.873 -3.809 1.00 83.56 102 ILE A N 1
ATOM 763 C CA . ILE A 1 102 ? -2.842 7.624 -3.145 1.00 83.56 102 ILE A CA 1
ATOM 764 C C . ILE A 1 102 ? -1.536 6.841 -3.218 1.00 83.56 102 ILE A C 1
ATOM 766 O O . ILE A 1 102 ? -0.523 7.384 -3.668 1.00 83.56 102 ILE A O 1
ATOM 770 N N . SER A 1 103 ? -1.557 5.561 -2.841 1.00 87.56 103 SER A N 1
ATOM 771 C CA . SER A 1 103 ? -0.373 4.706 -2.906 1.00 87.56 103 SER A CA 1
ATOM 772 C C . SER A 1 103 ? 0.194 4.632 -4.320 1.00 87.56 103 SER A C 1
ATOM 774 O O . SER A 1 103 ? 1.405 4.761 -4.483 1.00 87.56 103 SER A O 1
ATOM 776 N N . ARG A 1 104 ? -0.652 4.528 -5.355 1.00 91.19 104 ARG A N 1
ATOM 777 C CA . ARG A 1 104 ? -0.209 4.547 -6.757 1.00 91.19 104 ARG A CA 1
ATOM 778 C C . ARG A 1 104 ? 0.536 5.828 -7.098 1.00 91.19 104 ARG A C 1
ATOM 780 O O . ARG A 1 104 ? 1.575 5.770 -7.758 1.00 91.19 104 ARG A O 1
ATOM 787 N N . ARG A 1 105 ? 0.026 6.984 -6.666 1.00 87.94 105 ARG A N 1
ATOM 788 C CA . ARG A 1 105 ? 0.660 8.286 -6.919 1.00 87.94 105 ARG A CA 1
ATOM 789 C C . ARG A 1 105 ? 2.017 8.383 -6.228 1.00 87.94 105 ARG A C 1
ATOM 791 O O . ARG A 1 105 ? 2.995 8.765 -6.869 1.00 87.94 105 ARG A O 1
ATOM 798 N N . ILE A 1 106 ? 2.087 7.994 -4.958 1.00 86.31 106 ILE A N 1
ATOM 799 C CA . ILE A 1 106 ? 3.325 8.045 -4.174 1.00 86.31 106 ILE A CA 1
ATOM 800 C C . ILE A 1 106 ? 4.360 7.067 -4.732 1.00 86.31 106 ILE A C 1
ATOM 802 O O . ILE A 1 106 ? 5.484 7.470 -5.030 1.00 86.31 106 ILE A O 1
ATOM 806 N N . PHE A 1 107 ? 3.966 5.814 -4.963 1.00 91.75 107 PHE A N 1
ATOM 807 C CA . PHE A 1 107 ? 4.825 4.809 -5.578 1.00 91.75 107 PHE A CA 1
ATOM 808 C C . PHE A 1 107 ? 5.331 5.274 -6.942 1.00 91.75 107 PHE A C 1
ATOM 810 O O . PHE A 1 107 ? 6.512 5.143 -7.232 1.00 91.75 107 PHE A O 1
ATOM 817 N N . SER A 1 108 ? 4.469 5.857 -7.780 1.00 92.88 108 SER A N 1
ATOM 818 C CA . SER A 1 108 ? 4.879 6.324 -9.108 1.00 92.88 108 SER A CA 1
ATOM 819 C C . SER A 1 108 ? 5.949 7.413 -9.035 1.00 92.88 108 SER A C 1
ATOM 821 O O . SER A 1 108 ? 6.835 7.445 -9.887 1.00 92.88 108 SER A O 1
ATOM 823 N N . ASN A 1 109 ? 5.893 8.284 -8.024 1.00 90.62 109 ASN A N 1
ATOM 824 C CA . ASN A 1 109 ? 6.926 9.291 -7.793 1.00 90.62 109 ASN A CA 1
ATOM 825 C C . ASN A 1 109 ? 8.240 8.652 -7.331 1.00 90.62 109 ASN A C 1
ATOM 827 O O . ASN A 1 109 ? 9.277 8.938 -7.924 1.00 90.62 109 ASN A O 1
ATOM 831 N N . ILE A 1 110 ? 8.190 7.740 -6.355 1.00 90.56 110 ILE A N 1
ATOM 832 C CA . ILE A 1 110 ? 9.359 6.973 -5.887 1.00 90.56 110 ILE A CA 1
ATOM 833 C C . ILE A 1 110 ? 9.995 6.211 -7.059 1.00 90.56 110 ILE A C 1
ATOM 835 O O . ILE A 1 110 ? 11.197 6.297 -7.298 1.00 90.56 110 ILE A O 1
ATOM 839 N N . CYS A 1 111 ? 9.176 5.528 -7.852 1.00 94.06 111 CYS A N 1
ATOM 840 C CA . CYS A 1 111 ? 9.616 4.761 -9.005 1.00 94.06 111 CYS A CA 1
ATOM 841 C C . CYS A 1 111 ? 10.365 5.610 -10.030 1.00 94.06 111 CYS A C 1
ATOM 843 O O . CYS A 1 111 ? 11.406 5.179 -10.525 1.00 94.06 111 CYS A O 1
ATOM 845 N N . LYS A 1 112 ? 9.893 6.831 -10.298 1.00 94.62 112 LYS A N 1
ATOM 846 C CA . L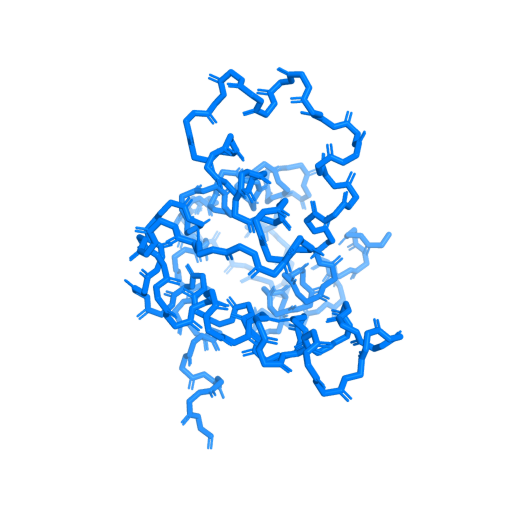YS A 1 112 ? 10.587 7.776 -11.182 1.00 94.62 112 LYS A CA 1
ATOM 847 C C . LYS A 1 112 ? 11.879 8.301 -10.560 1.00 94.62 112 LYS A C 1
ATOM 849 O O . LYS A 1 112 ? 12.900 8.313 -11.233 1.00 94.62 112 LYS A O 1
ATOM 854 N N . GLN A 1 113 ? 11.844 8.708 -9.291 1.00 93.62 113 GLN A N 1
ATOM 855 C CA . GLN A 1 113 ? 13.005 9.264 -8.582 1.00 93.62 113 GLN A CA 1
ATOM 856 C C . GLN A 1 113 ? 14.173 8.278 -8.492 1.00 93.62 113 GLN A C 1
ATOM 858 O O . GLN A 1 113 ? 15.327 8.690 -8.533 1.00 93.62 113 GLN A O 1
ATOM 863 N N . HIS A 1 114 ? 13.873 6.984 -8.390 1.00 92.75 114 HIS A N 1
ATOM 864 C CA . HIS A 1 114 ? 14.872 5.926 -8.237 1.00 92.75 114 HIS A CA 1
ATOM 865 C C . HIS A 1 114 ? 15.083 5.090 -9.509 1.00 92.75 114 HIS A C 1
ATOM 867 O O . HIS A 1 114 ? 15.734 4.041 -9.451 1.00 92.75 114 HIS A O 1
ATOM 873 N N . SER A 1 115 ? 14.519 5.523 -10.643 1.00 94.25 115 SER A N 1
ATOM 874 C CA . SER A 1 115 ? 14.571 4.815 -11.930 1.00 94.25 115 SER A CA 1
ATOM 875 C C . SER A 1 115 ? 14.248 3.321 -11.793 1.00 94.25 115 SER A C 1
ATOM 877 O O . SER A 1 115 ? 14.940 2.465 -12.341 1.00 94.25 115 SER A O 1
ATOM 879 N N . MET A 1 116 ? 13.214 2.985 -11.011 1.00 94.56 116 MET A N 1
ATOM 880 C CA . MET A 1 116 ? 12.926 1.600 -10.612 1.00 94.56 116 MET A CA 1
ATOM 881 C C . MET A 1 116 ? 12.743 0.668 -11.813 1.00 94.56 116 MET A C 1
ATOM 883 O O . MET A 1 116 ? 13.165 -0.480 -11.758 1.00 94.56 116 MET A O 1
ATOM 887 N N . THR A 1 117 ? 12.164 1.148 -12.916 1.00 94.50 117 THR A N 1
ATOM 888 C CA . THR A 1 117 ? 11.932 0.328 -14.115 1.00 94.50 117 THR A CA 1
ATOM 889 C C . THR A 1 117 ? 13.226 -0.162 -14.771 1.00 94.50 117 THR A C 1
ATOM 891 O O . THR A 1 117 ? 13.227 -1.224 -15.389 1.00 94.50 117 THR A O 1
ATOM 894 N N . THR A 1 118 ? 14.339 0.559 -14.609 1.00 94.06 118 THR A N 1
ATOM 895 C CA . THR A 1 118 ? 15.648 0.198 -15.179 1.00 94.06 118 THR A CA 1
ATOM 896 C C . THR A 1 118 ? 16.555 -0.533 -14.194 1.00 94.06 118 THR A C 1
ATOM 898 O O . THR A 1 118 ? 17.642 -0.958 -14.577 1.00 94.06 118 THR A O 1
ATOM 901 N N . GLN A 1 119 ? 16.147 -0.674 -12.930 1.00 93.38 119 GLN A N 1
ATOM 902 C CA . GLN A 1 119 ? 16.953 -1.368 -11.928 1.00 93.38 119 GLN A CA 1
ATOM 903 C C . GLN A 1 119 ? 17.117 -2.855 -12.298 1.00 93.38 119 GLN A C 1
ATOM 905 O O . GLN A 1 119 ? 16.115 -3.482 -12.655 1.00 93.38 119 GLN A O 1
ATOM 910 N N . PRO A 1 120 ? 18.324 -3.449 -12.203 1.00 92.62 120 PRO A N 1
ATOM 911 C CA . PRO A 1 120 ? 18.603 -4.805 -12.698 1.00 92.62 120 PRO A CA 1
ATOM 912 C C . PRO A 1 120 ? 17.656 -5.896 -12.178 1.00 92.62 120 PRO A C 1
ATOM 914 O O . PRO A 1 120 ? 17.203 -6.747 -12.938 1.00 92.62 120 PRO A O 1
ATOM 917 N N . GLN A 1 121 ? 17.331 -5.837 -10.892 1.00 90.88 121 GLN A N 1
ATOM 918 C CA . GLN A 1 121 ? 16.469 -6.767 -10.168 1.00 90.88 121 GLN A CA 1
ATOM 919 C C . GLN A 1 121 ? 14.974 -6.546 -10.415 1.00 90.88 121 GLN A C 1
ATOM 921 O O . GLN A 1 121 ? 14.187 -7.427 -10.095 1.00 90.88 121 GLN A O 1
ATOM 926 N N . ILE A 1 122 ? 14.572 -5.399 -10.978 1.00 91.25 122 ILE A N 1
ATOM 927 C CA . ILE A 1 122 ? 13.173 -5.097 -11.324 1.00 91.25 122 ILE A CA 1
ATOM 928 C C . ILE A 1 122 ? 12.946 -5.306 -12.821 1.00 91.25 122 ILE A C 1
ATOM 930 O O . ILE A 1 122 ? 12.010 -6.013 -13.183 1.00 91.25 122 ILE A O 1
ATOM 934 N N . LYS A 1 123 ? 13.786 -4.687 -13.664 1.00 88.19 123 LYS A N 1
ATOM 935 C CA . LYS A 1 123 ? 13.780 -4.698 -15.136 1.00 88.19 123 LYS A CA 1
ATOM 936 C C . LYS A 1 123 ? 12.370 -4.760 -15.736 1.00 88.19 123 LYS A C 1
ATOM 938 O O . LYS A 1 123 ? 11.818 -5.828 -16.003 1.00 88.19 123 LYS A O 1
ATOM 943 N N . TYR A 1 124 ? 11.793 -3.592 -15.984 1.00 94.06 124 TYR A N 1
ATOM 944 C CA . TYR A 1 124 ? 10.418 -3.444 -16.443 1.00 94.06 124 TYR A CA 1
ATOM 945 C C . TYR A 1 124 ? 10.326 -2.526 -17.662 1.00 94.06 124 TYR A C 1
ATOM 947 O O . TYR A 1 124 ? 10.813 -1.401 -17.632 1.00 94.06 124 TYR A O 1
ATOM 955 N N . ALA A 1 125 ? 9.677 -2.996 -18.729 1.00 93.31 125 ALA A N 1
ATOM 956 C CA . ALA A 1 125 ? 9.539 -2.241 -19.977 1.00 93.31 125 ALA A CA 1
ATOM 957 C C . ALA A 1 125 ? 8.376 -1.227 -19.969 1.00 93.31 125 ALA A C 1
ATOM 959 O O . ALA A 1 125 ? 8.270 -0.405 -20.875 1.00 93.31 125 ALA A O 1
ATOM 960 N N . GLY A 1 126 ? 7.483 -1.294 -18.976 1.00 94.31 126 GLY A N 1
ATOM 961 C CA . GLY A 1 126 ? 6.317 -0.418 -18.876 1.00 94.31 126 GLY A CA 1
ATOM 962 C C . GLY A 1 126 ? 6.558 0.848 -18.050 1.00 94.31 126 GLY A C 1
ATOM 963 O O . GLY A 1 126 ? 7.681 1.250 -17.751 1.00 94.31 126 GLY A O 1
ATOM 964 N N . THR A 1 127 ? 5.461 1.489 -17.648 1.00 96.06 127 THR A N 1
ATOM 965 C CA . THR A 1 127 ? 5.488 2.737 -16.873 1.00 96.06 127 THR A CA 1
ATOM 966 C C . THR A 1 127 ? 5.415 2.476 -15.367 1.00 96.06 127 THR A C 1
ATOM 968 O O . THR A 1 127 ? 4.855 1.473 -14.931 1.00 96.06 127 THR A O 1
ATOM 971 N N . CYS A 1 128 ? 5.908 3.408 -14.546 1.00 96.25 128 CYS A N 1
ATOM 972 C CA . CYS A 1 128 ? 5.799 3.320 -13.083 1.00 96.25 128 CYS A CA 1
ATOM 973 C C . CYS A 1 128 ? 4.365 3.081 -12.560 1.00 96.25 128 CYS A C 1
ATOM 975 O O . CYS A 1 128 ? 4.197 2.251 -11.667 1.00 96.25 128 CYS A O 1
ATOM 977 N N . PRO A 1 129 ? 3.317 3.733 -13.107 1.00 95.25 129 PRO A N 1
ATOM 978 C CA . PRO A 1 129 ? 1.946 3.428 -12.717 1.00 95.25 129 PRO A CA 1
ATOM 979 C C . PRO A 1 129 ? 1.482 2.011 -13.068 1.00 95.25 129 PRO A C 1
ATOM 981 O O . PRO A 1 129 ? 0.601 1.517 -12.373 1.00 95.25 129 PRO A O 1
ATOM 984 N N . ASN A 1 130 ? 2.019 1.383 -14.120 1.00 96.25 130 ASN A N 1
ATOM 985 C CA . ASN A 1 130 ? 1.698 -0.005 -14.479 1.00 96.25 130 ASN A CA 1
ATOM 986 C C . ASN A 1 130 ? 2.499 -0.992 -13.624 1.00 96.25 130 ASN A C 1
ATOM 988 O O . ASN A 1 130 ? 1.932 -1.966 -13.143 1.00 96.25 130 ASN A O 1
ATOM 992 N N . LEU A 1 131 ? 3.769 -0.676 -13.347 1.00 96.00 131 LEU A N 1
ATOM 993 C CA . LEU A 1 131 ? 4.591 -1.424 -12.397 1.00 96.00 131 LEU A CA 1
ATOM 994 C C . LEU A 1 131 ? 3.927 -1.473 -11.015 1.00 96.00 131 LEU A C 1
ATOM 996 O O . LEU A 1 131 ? 3.917 -2.517 -10.379 1.00 96.00 131 LEU A O 1
ATOM 1000 N N . PHE A 1 132 ? 3.331 -0.362 -10.565 1.00 96.06 132 PHE A N 1
ATOM 1001 C CA . PHE A 1 132 ? 2.534 -0.342 -9.338 1.00 96.06 132 PHE A CA 1
ATOM 1002 C C . PHE A 1 132 ? 1.405 -1.373 -9.370 1.00 96.06 132 PHE A C 1
ATOM 1004 O O . PHE A 1 132 ? 1.246 -2.101 -8.400 1.00 96.06 132 PHE A O 1
ATOM 1011 N N . MET A 1 133 ? 0.617 -1.407 -10.452 1.00 95.50 133 MET A N 1
ATOM 1012 C CA . MET A 1 133 ? -0.541 -2.299 -10.541 1.00 95.50 133 MET A CA 1
ATOM 1013 C C . MET A 1 133 ? -0.094 -3.752 -10.400 1.00 95.50 133 MET A C 1
ATOM 1015 O O . MET A 1 133 ? -0.568 -4.434 -9.497 1.00 95.50 133 MET A O 1
ATOM 1019 N N . GLU A 1 134 ? 0.894 -4.158 -11.197 1.00 95.81 134 GLU A N 1
ATOM 1020 C CA . GLU A 1 134 ? 1.436 -5.518 -11.194 1.00 95.81 134 GLU A CA 1
ATOM 1021 C C . GLU A 1 134 ? 1.983 -5.913 -9.817 1.00 95.81 134 GLU A C 1
ATOM 1023 O O . GLU A 1 134 ? 1.542 -6.896 -9.228 1.00 95.81 134 GLU A O 1
ATOM 1028 N N . LEU A 1 135 ? 2.860 -5.088 -9.237 1.00 95.56 135 LEU A N 1
ATOM 1029 C CA . LEU A 1 135 ? 3.450 -5.399 -7.936 1.00 95.56 135 LEU A CA 1
ATOM 1030 C C . LEU A 1 135 ? 2.432 -5.360 -6.785 1.00 95.56 135 LEU A C 1
ATOM 1032 O O . LEU A 1 135 ? 2.592 -6.082 -5.800 1.00 95.56 135 LEU A O 1
ATOM 1036 N N . SER A 1 136 ? 1.403 -4.511 -6.876 1.00 94.44 136 SER A N 1
ATOM 1037 C CA . SER A 1 136 ? 0.341 -4.453 -5.868 1.00 94.44 136 SER A CA 1
ATOM 1038 C C . SER A 1 136 ? -0.550 -5.691 -5.910 1.00 94.44 136 SER A C 1
ATOM 1040 O O . SER A 1 136 ? -0.952 -6.183 -4.856 1.00 94.44 136 SER A O 1
ATOM 1042 N N . ASP A 1 137 ? -0.816 -6.221 -7.104 1.00 94.38 137 ASP A N 1
ATOM 1043 C CA . ASP A 1 137 ? -1.622 -7.424 -7.275 1.00 94.38 137 ASP A CA 1
ATOM 1044 C C . ASP A 1 137 ? -0.832 -8.662 -6.802 1.00 94.38 137 ASP A C 1
ATOM 1046 O O . ASP A 1 137 ? -1.371 -9.475 -6.046 1.00 94.38 137 ASP A O 1
ATOM 1050 N N . ASP A 1 138 ? 0.471 -8.739 -7.109 1.00 94.38 138 ASP A N 1
ATOM 1051 C CA . ASP A 1 138 ? 1.383 -9.768 -6.580 1.00 94.38 138 ASP A CA 1
ATOM 1052 C C . ASP A 1 138 ? 1.448 -9.750 -5.044 1.00 94.38 138 ASP A C 1
ATOM 1054 O O . ASP A 1 138 ? 1.401 -10.795 -4.386 1.00 94.38 138 ASP A O 1
ATOM 1058 N N . TYR A 1 139 ? 1.535 -8.558 -4.447 1.00 93.81 139 TYR A N 1
ATOM 1059 C CA . TYR A 1 139 ? 1.544 -8.389 -2.993 1.00 93.81 139 TYR A CA 1
ATOM 1060 C C . TYR A 1 139 ? 0.258 -8.915 -2.346 1.00 93.81 139 TYR A C 1
ATOM 1062 O O . TYR A 1 139 ? 0.318 -9.644 -1.351 1.00 93.81 139 TYR A O 1
ATOM 1070 N N . VAL A 1 140 ? -0.903 -8.591 -2.922 1.00 93.81 140 VAL A N 1
ATOM 1071 C CA . VAL A 1 140 ? -2.198 -9.096 -2.445 1.00 93.81 140 VAL A CA 1
ATOM 1072 C C . VAL A 1 140 ? -2.277 -10.612 -2.580 1.00 93.81 140 VAL A C 1
ATOM 1074 O O . VAL A 1 140 ? -2.739 -11.270 -1.649 1.00 93.81 140 VAL A O 1
ATOM 1077 N N . ALA A 1 141 ? -1.827 -11.173 -3.705 1.00 93.31 141 ALA A N 1
ATOM 1078 C CA . ALA A 1 141 ? -1.824 -12.617 -3.921 1.00 93.31 141 ALA A CA 1
ATOM 1079 C C . ALA A 1 141 ? -1.006 -13.338 -2.840 1.00 93.31 141 ALA A C 1
ATOM 1081 O O . ALA A 1 141 ? -1.506 -14.274 -2.222 1.00 93.31 141 ALA A O 1
ATOM 1082 N N . LYS A 1 142 ? 0.196 -12.841 -2.529 1.00 91.25 142 LYS A N 1
ATOM 1083 C CA . LYS A 1 142 ? 1.062 -13.412 -1.485 1.00 91.25 142 LYS A CA 1
ATOM 1084 C C . LYS A 1 142 ? 0.484 -13.324 -0.078 1.00 91.25 142 LYS A C 1
ATOM 1086 O O . LYS A 1 142 ? 0.697 -14.230 0.712 1.00 91.25 142 LYS A O 1
ATOM 1091 N N . LYS A 1 143 ? -0.225 -12.244 0.256 1.00 88.44 143 LYS A N 1
ATOM 1092 C CA . LYS A 1 143 ? -0.845 -12.065 1.582 1.00 88.44 143 LYS A CA 1
ATOM 1093 C C . LYS A 1 143 ? -2.114 -12.904 1.780 1.00 88.44 143 LYS A C 1
ATOM 1095 O O . LYS A 1 143 ? -2.606 -12.979 2.901 1.00 88.44 143 LYS A O 1
ATOM 1100 N N . LYS A 1 144 ? -2.661 -13.485 0.706 1.00 80.81 144 LYS A N 1
ATOM 1101 C CA . LYS A 1 144 ? -3.817 -14.395 0.740 1.00 80.81 144 LYS A CA 1
ATOM 1102 C C . LYS A 1 144 ? -3.428 -15.878 0.820 1.00 80.81 144 LYS A C 1
ATOM 1104 O O . LYS A 1 144 ? -4.326 -16.695 1.008 1.00 80.81 144 LYS A O 1
ATOM 1109 N N . MET A 1 145 ? -2.148 -16.209 0.628 1.00 61.69 145 MET A N 1
ATOM 1110 C CA . MET A 1 145 ? -1.593 -17.559 0.800 1.00 61.69 145 MET A CA 1
ATOM 1111 C C . MET A 1 145 ? -1.258 -17.814 2.266 1.00 61.69 145 MET A C 1
ATOM 1113 O O . MET A 1 145 ? -1.451 -18.971 2.695 1.00 61.69 145 MET A O 1
#

Organism: Caenorhabditis remanei (NCBI:txid31234)

Radius of gyration: 15.33 Å; chains: 1; bounding box: 36×39×42 Å

pLDDT: mean 86.74, std 7.64, range [61.69, 96.25]

Foldseek 3Di:
DLLCLLQPPFLLCSVLVVQLPDDLVVCCVPCVPVLCVPPLSVLVNVLVVCLVVVHDRPQQQPQLSVQLNVLCVPDVVCSSNSSSVPRSLSLQVPRHVSSLVVCLVVQQVSCVVNVSCVRPSNPHPDHSSVSSNVSSVSVNVVSVD

Sequence (145 aa):
MVQKIVTESPRDQVFGNLVEKFDMVCIAAKCGNECSQCKHCHYALEQMSALAQGEKTSGLCPKLETCVFNCLTEDVSKVLSCVATRCNVHCYDGDCPSCKMISRRIFSNICKQHSMTTQPQIKYAGTCPNLFMELSDDYVAKKKM